Protein AF-A0A7V0V757-F1 (afdb_monomer)

Sequence (101 aa):
ARGGSEGNFSSISGRHPRTGIGIDGDGNLVIVVVDGDASFFSTGMTLSELANELKNRGAINAMNLDGGGSSALFFNGSICSNPNGGAGERAIANAILFVPN

Mean predicted aligned error: 6.53 Å

pLDDT: mean 87.4, std 14.33, range [41.28, 98.5]

Radius of gyration: 15.07 Å; Cα contacts (8 Å, |Δi|>4): 188; chains: 1; bounding box: 51×37×34 Å

Foldseek 3Di:
DDDDPDDPVVVQDDFAFWWKWAAAPVGDIDIDTWHDPAPPPHPHDHPVRVVVVCVVVRGPDMDTDDGHQQRWDDDDNGTPYCGPNNPDHDDDPDDDDDDDD

Secondary structure (DSSP, 8-state):
--------GGGTSS-B-EEEEEE-TTS-EEEEEE--SBTTTB--B-HHHHHHHHHHTT-SEEEE---GGG---EETTEE-S-GGGGT-PPP-S--------

Solvent-accessible surface area (backbone atoms only — not comparable to full-atom values): 6195 Å² total; per-residue (Å²): 142,82,86,68,83,75,73,80,57,62,89,63,56,62,55,29,14,32,25,36,45,25,30,30,91,87,69,48,80,43,77,48,79,37,46,14,76,19,100,88,81,28,64,36,43,34,63,69,55,47,53,49,52,44,42,76,72,46,28,78,46,73,48,80,55,72,36,43,50,64,21,72,45,77,55,95,95,39,74,75,55,46,20,53,40,65,79,43,86,55,95,70,96,77,82,90,79,92,75,86,132

Structure (mmCIF, N/CA/C/O backbone):
data_AF-A0A7V0V757-F1
#
_entry.id   AF-A0A7V0V757-F1
#
loop_
_atom_site.group_PDB
_atom_site.id
_atom_site.type_symbol
_atom_site.label_atom_id
_atom_site.label_alt_id
_atom_site.label_comp_id
_atom_site.label_asym_id
_atom_site.label_entity_id
_atom_site.label_seq_id
_atom_site.pdbx_PDB_ins_code
_at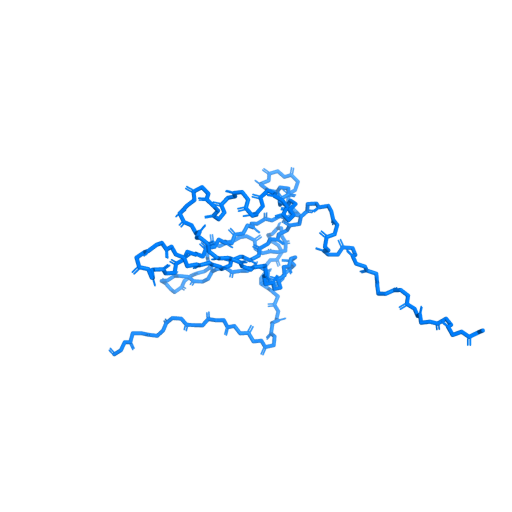om_site.Cartn_x
_atom_site.Cartn_y
_atom_site.Cartn_z
_atom_site.occupancy
_atom_site.B_iso_or_equiv
_atom_site.auth_seq_id
_atom_site.auth_comp_id
_atom_site.auth_asym_id
_atom_site.auth_atom_id
_atom_site.pdbx_PDB_model_num
ATOM 1 N N . ALA A 1 1 ? 29.667 -25.944 9.905 1.00 53.06 1 ALA A N 1
ATOM 2 C CA . ALA A 1 1 ? 29.072 -25.921 8.555 1.00 53.06 1 ALA A CA 1
ATOM 3 C C . ALA A 1 1 ? 27.554 -26.045 8.648 1.00 53.06 1 ALA A C 1
ATOM 5 O O . ALA A 1 1 ? 27.076 -27.137 8.915 1.00 53.06 1 ALA A O 1
ATOM 6 N N . ARG A 1 2 ? 26.826 -24.939 8.454 1.00 42.84 2 ARG A N 1
ATOM 7 C CA . ARG A 1 2 ? 25.463 -24.886 7.893 1.00 42.84 2 ARG A CA 1
ATOM 8 C C . ARG A 1 2 ? 25.302 -23.504 7.260 1.00 42.84 2 ARG A C 1
ATOM 10 O O . ARG A 1 2 ? 24.807 -22.581 7.890 1.00 42.84 2 ARG A O 1
ATOM 17 N N . GLY A 1 3 ? 25.837 -23.359 6.049 1.00 41.28 3 GLY A N 1
ATOM 18 C CA . GLY A 1 3 ? 25.517 -22.231 5.183 1.00 41.28 3 GLY A CA 1
ATOM 19 C C . GLY A 1 3 ? 24.087 -22.413 4.694 1.00 41.28 3 GLY A C 1
ATOM 20 O O . GLY A 1 3 ? 23.848 -23.194 3.779 1.00 41.28 3 GLY A O 1
ATOM 21 N N . GLY A 1 4 ? 23.140 -21.758 5.359 1.00 42.03 4 GLY A N 1
ATOM 22 C CA . GLY A 1 4 ? 21.888 -21.395 4.713 1.00 42.03 4 GLY A CA 1
ATOM 23 C C . GLY A 1 4 ? 22.181 -20.167 3.864 1.00 42.03 4 GLY A C 1
ATOM 24 O O . GLY A 1 4 ? 22.820 -19.241 4.354 1.00 42.03 4 GLY A O 1
ATOM 25 N N . SER A 1 5 ? 21.783 -20.171 2.595 1.00 50.81 5 SER A N 1
ATOM 26 C CA . SER A 1 5 ? 21.766 -18.952 1.790 1.00 50.81 5 SER A CA 1
ATOM 27 C C . SER A 1 5 ? 20.963 -17.901 2.553 1.00 50.81 5 SER A C 1
ATOM 29 O O . SER A 1 5 ? 19.767 -18.105 2.779 1.00 50.81 5 SER A O 1
ATOM 31 N N . GLU A 1 6 ? 21.611 -16.823 2.990 1.00 51.97 6 GLU A N 1
ATOM 32 C CA . GLU A 1 6 ? 20.904 -15.661 3.516 1.00 51.97 6 GLU A CA 1
ATOM 33 C C . GLU A 1 6 ? 19.903 -15.234 2.443 1.00 51.97 6 GLU A C 1
ATOM 35 O O . GLU A 1 6 ? 20.277 -14.948 1.303 1.00 51.97 6 GLU A O 1
ATOM 40 N N . GLY A 1 7 ? 18.611 -15.307 2.773 1.00 48.03 7 GLY A N 1
ATOM 41 C CA . GLY A 1 7 ? 17.570 -14.798 1.898 1.00 48.03 7 GLY A CA 1
ATOM 42 C C . GLY A 1 7 ? 17.928 -13.358 1.565 1.00 48.03 7 GLY A C 1
ATOM 43 O O . GLY A 1 7 ? 18.203 -12.563 2.459 1.00 48.03 7 GLY A O 1
ATOM 44 N N . ASN A 1 8 ? 18.003 -13.034 0.282 1.00 48.06 8 ASN A N 1
ATOM 45 C CA . ASN A 1 8 ? 18.381 -11.704 -0.157 1.00 48.06 8 ASN A CA 1
ATOM 46 C C . ASN A 1 8 ? 17.224 -10.747 0.193 1.00 48.06 8 ASN A C 1
ATOM 48 O O . ASN A 1 8 ? 16.315 -10.553 -0.613 1.00 48.06 8 ASN A O 1
ATOM 52 N N . PHE A 1 9 ? 17.214 -10.189 1.413 1.00 61.16 9 PHE A N 1
ATOM 53 C CA . PHE A 1 9 ? 16.153 -9.329 1.972 1.00 61.16 9 PHE A CA 1
ATOM 54 C C . PHE A 1 9 ? 16.075 -7.940 1.313 1.00 61.16 9 PHE A C 1
ATOM 56 O O . PHE A 1 9 ? 15.629 -6.972 1.929 1.00 61.16 9 PHE A O 1
ATOM 63 N N . SER A 1 10 ? 16.499 -7.840 0.053 1.00 61.75 10 SER A N 1
ATOM 64 C CA . SER A 1 10 ? 16.474 -6.624 -0.756 1.00 61.75 10 SER A CA 1
ATOM 65 C C . SER A 1 10 ? 15.108 -5.939 -0.731 1.00 61.75 10 SER A C 1
ATOM 67 O O . SER A 1 10 ? 15.063 -4.729 -0.591 1.00 61.75 10 SER A O 1
ATOM 69 N N . SER A 1 11 ? 14.004 -6.695 -0.738 1.00 64.44 11 SER A N 1
ATOM 70 C CA . SER A 1 11 ? 12.640 -6.152 -0.665 1.00 64.44 11 SER A CA 1
ATOM 71 C C . SER A 1 11 ? 12.283 -5.511 0.681 1.00 64.44 11 SER A C 1
ATOM 73 O O . SER A 1 11 ? 11.336 -4.732 0.756 1.00 64.44 11 SER A O 1
ATOM 75 N N . ILE A 1 12 ? 13.000 -5.823 1.761 1.00 72.44 12 ILE A N 1
ATOM 76 C CA . ILE A 1 12 ? 12.743 -5.304 3.113 1.00 72.44 12 ILE A CA 1
ATOM 77 C C . ILE A 1 12 ? 13.556 -4.029 3.347 1.00 72.44 12 ILE A C 1
ATOM 79 O O . ILE A 1 12 ? 13.022 -3.041 3.854 1.00 72.44 12 ILE A O 1
ATOM 83 N N . SER A 1 13 ? 14.828 -4.031 2.950 1.00 79.19 13 SER A N 1
ATOM 84 C CA . SER A 1 13 ? 15.724 -2.879 3.076 1.00 79.19 13 SER A CA 1
ATOM 85 C C . SER A 1 13 ? 15.421 -1.790 2.044 1.00 79.19 13 SER A C 1
ATOM 87 O O . SER A 1 13 ? 15.052 -2.099 0.924 1.00 79.19 13 SER A O 1
ATOM 89 N N . GLY A 1 14 ? 15.639 -0.517 2.381 1.00 88.44 14 GLY A N 1
ATOM 90 C CA . GLY A 1 14 ? 15.503 0.578 1.414 1.00 88.44 14 GLY A CA 1
ATOM 91 C C . GLY A 1 14 ? 14.057 0.961 1.083 1.00 88.44 14 GLY A C 1
ATOM 92 O O . GLY A 1 14 ? 13.106 0.579 1.776 1.00 88.44 14 GLY A O 1
ATOM 93 N N . ARG A 1 15 ? 13.904 1.796 0.050 1.00 92.94 15 ARG A N 1
ATOM 94 C CA . ARG A 1 15 ? 12.604 2.320 -0.382 1.00 92.94 15 ARG A CA 1
ATOM 95 C C . ARG A 1 15 ? 12.075 1.480 -1.529 1.00 92.94 15 ARG A C 1
ATOM 97 O O . ARG A 1 15 ? 12.778 1.268 -2.507 1.00 92.94 15 ARG A O 1
ATOM 104 N N . HIS A 1 16 ? 10.839 1.030 -1.380 1.00 92.75 16 HIS A N 1
ATOM 105 C CA . HIS A 1 16 ? 10.155 0.198 -2.360 1.00 92.75 16 HIS A CA 1
ATOM 106 C C . HIS A 1 16 ? 8.673 0.562 -2.397 1.00 92.75 16 HIS A C 1
ATOM 108 O O . HIS A 1 16 ? 8.183 1.185 -1.445 1.00 92.75 16 HIS A O 1
ATOM 114 N N . PRO A 1 17 ? 7.940 0.162 -3.446 1.00 94.75 17 PRO A N 1
ATOM 115 C CA . PRO A 1 17 ? 6.496 0.056 -3.350 1.00 94.75 17 PRO A CA 1
ATOM 116 C C . PRO A 1 17 ? 6.106 -0.815 -2.145 1.00 94.75 17 PRO A C 1
ATOM 118 O O . PRO A 1 17 ? 6.745 -1.839 -1.878 1.00 94.75 17 PRO A O 1
ATOM 121 N N . ARG A 1 18 ? 5.070 -0.421 -1.403 1.00 95.25 18 ARG A N 1
ATOM 122 C CA . ARG A 1 18 ? 4.635 -1.099 -0.169 1.00 95.25 18 ARG A CA 1
ATOM 123 C C . ARG A 1 18 ? 3.132 -1.312 -0.150 1.00 95.25 18 ARG A C 1
ATOM 125 O O . ARG A 1 18 ? 2.393 -0.495 -0.686 1.00 95.25 18 ARG A O 1
ATOM 132 N N . THR A 1 19 ? 2.705 -2.363 0.533 1.00 96.44 19 THR A N 1
ATOM 133 C CA . THR A 1 19 ? 1.311 -2.560 0.926 1.00 96.44 19 THR A CA 1
ATOM 134 C C . THR A 1 19 ? 1.289 -2.747 2.434 1.00 96.44 19 THR A C 1
ATOM 136 O O . THR A 1 19 ? 1.983 -3.611 2.966 1.00 96.44 19 THR A O 1
ATOM 139 N N . GLY A 1 20 ? 0.525 -1.922 3.138 1.00 97.44 20 GLY A N 1
ATOM 140 C CA . GLY A 1 20 ? 0.360 -1.984 4.583 1.00 97.44 20 GLY A CA 1
ATOM 141 C C . GLY A 1 20 ? -1.111 -2.049 4.962 1.00 97.44 20 GLY A C 1
ATOM 142 O O . GLY A 1 20 ? -1.948 -1.404 4.332 1.00 97.44 20 GLY A O 1
ATOM 143 N N . ILE A 1 21 ? -1.413 -2.816 6.004 1.00 98.25 21 ILE A N 1
ATOM 144 C CA . ILE A 1 21 ? -2.751 -2.903 6.590 1.00 98.25 21 ILE A CA 1
ATOM 145 C C . ILE A 1 21 ? -2.657 -2.718 8.102 1.00 98.25 21 ILE A C 1
ATOM 147 O O . ILE A 1 21 ? -1.730 -3.214 8.744 1.00 98.25 21 ILE A O 1
ATOM 151 N N . GLY A 1 22 ? -3.613 -2.002 8.674 1.00 98.19 22 GLY A N 1
ATOM 152 C CA . GLY A 1 22 ? -3.736 -1.797 10.106 1.00 98.19 22 GLY A CA 1
ATOM 153 C C . GLY A 1 22 ? -5.181 -1.653 10.554 1.00 98.19 22 GLY A C 1
ATOM 154 O O . GLY A 1 22 ? -6.103 -1.653 9.739 1.00 98.19 22 GLY A O 1
ATOM 155 N N . ILE A 1 23 ? -5.352 -1.553 11.867 1.00 98.44 23 ILE A N 1
ATOM 156 C CA . ILE A 1 23 ? -6.636 -1.356 12.539 1.00 98.44 23 ILE A CA 1
ATOM 157 C C . ILE A 1 23 ? -6.500 -0.144 13.459 1.00 98.44 23 ILE A C 1
ATOM 159 O O . ILE A 1 23 ? -5.496 -0.035 14.172 1.00 98.44 23 ILE A O 1
ATOM 163 N N . ASP A 1 24 ? -7.469 0.767 13.419 1.00 98.25 24 ASP A N 1
ATOM 164 C CA . ASP A 1 24 ? -7.528 1.928 14.313 1.00 98.25 24 ASP A CA 1
ATOM 165 C C . ASP A 1 24 ? -8.161 1.601 15.683 1.00 98.25 24 ASP A C 1
ATOM 167 O O . ASP A 1 24 ? -8.469 0.450 15.995 1.00 98.25 24 ASP A O 1
ATOM 171 N N . GLY A 1 25 ? -8.311 2.613 16.544 1.00 97.75 25 GLY A N 1
ATOM 172 C CA . GLY A 1 25 ? -8.899 2.445 17.880 1.00 97.75 25 GLY A CA 1
ATOM 173 C C . GLY A 1 25 ? -10.383 2.061 17.888 1.00 97.75 25 GLY A C 1
ATOM 174 O O . GLY A 1 25 ? -10.852 1.518 18.886 1.00 97.75 25 GLY A O 1
ATOM 175 N N . ASP A 1 26 ? -11.089 2.294 16.782 1.00 97.75 26 ASP A N 1
ATOM 176 C CA . ASP A 1 26 ? -12.519 2.024 16.624 1.00 97.75 26 ASP A CA 1
ATOM 177 C C . ASP A 1 26 ? -12.779 0.691 15.897 1.00 97.75 26 ASP A C 1
ATOM 179 O O . ASP A 1 26 ? -13.925 0.267 15.739 1.00 97.75 26 ASP A O 1
ATOM 183 N N . GLY A 1 27 ? -11.716 -0.003 15.478 1.00 96.38 27 GLY A N 1
ATOM 184 C CA . GLY A 1 27 ? -11.795 -1.270 14.759 1.00 96.38 27 GLY A CA 1
ATOM 185 C C . GLY A 1 27 ? -11.912 -1.124 13.240 1.00 96.38 27 GLY A C 1
ATOM 186 O O . GLY A 1 27 ? -12.118 -2.131 12.559 1.00 96.38 27 GLY A O 1
ATOM 187 N N . ASN A 1 28 ? -11.762 0.082 12.684 1.00 97.12 28 ASN A N 1
ATOM 188 C CA . ASN A 1 28 ? -11.769 0.281 11.238 1.00 97.12 28 ASN A CA 1
ATOM 189 C C . ASN A 1 28 ? -10.439 -0.158 10.623 1.00 97.12 28 ASN A C 1
ATOM 191 O O . ASN A 1 28 ? -9.363 0.021 11.201 1.00 97.12 28 ASN A O 1
ATOM 195 N N . LEU A 1 29 ? -10.508 -0.690 9.402 1.00 96.94 29 LEU A N 1
ATOM 196 C CA . LEU A 1 29 ? -9.321 -1.009 8.618 1.00 96.94 29 LEU A CA 1
ATOM 197 C C . LEU A 1 29 ? -8.691 0.258 8.036 1.00 96.94 29 LEU A C 1
ATOM 199 O O . LEU A 1 29 ? -9.356 1.064 7.388 1.00 96.94 29 LEU A O 1
ATOM 203 N N . VAL A 1 30 ? -7.374 0.364 8.185 1.00 97.75 30 VAL A N 1
ATOM 204 C CA . VAL A 1 30 ? -6.531 1.360 7.524 1.00 97.75 30 VAL A CA 1
ATOM 205 C C . VAL A 1 30 ? -5.640 0.628 6.532 1.00 97.75 30 VAL A C 1
ATOM 207 O O . VAL A 1 30 ? -4.846 -0.227 6.919 1.00 97.75 30 VAL A O 1
ATOM 210 N N . ILE A 1 31 ? -5.756 0.951 5.246 1.00 96.88 31 ILE A N 1
ATOM 211 C CA . ILE A 1 31 ? -4.985 0.305 4.179 1.00 96.88 31 ILE A CA 1
ATOM 212 C C . ILE A 1 31 ? -4.190 1.374 3.452 1.00 96.88 31 ILE A C 1
ATOM 214 O O . ILE A 1 31 ? -4.728 2.414 3.073 1.00 96.88 31 ILE A O 1
ATOM 218 N N . VAL A 1 32 ? -2.903 1.112 3.260 1.00 97.19 32 VAL A N 1
ATOM 219 C CA . VAL A 1 32 ? -1.986 2.012 2.567 1.00 97.19 32 VAL A CA 1
ATOM 220 C C . VAL A 1 32 ? -1.288 1.228 1.466 1.00 97.19 32 VAL A C 1
ATOM 222 O O . VAL A 1 32 ? -0.602 0.243 1.737 1.00 97.19 32 VAL A O 1
ATOM 225 N N . VAL A 1 33 ? -1.444 1.686 0.226 1.00 96.19 33 VAL A N 1
ATOM 226 C CA . VAL A 1 33 ? -0.674 1.207 -0.926 1.00 96.19 33 VAL A CA 1
ATOM 227 C C . VAL A 1 33 ? 0.226 2.343 -1.381 1.00 96.19 33 VAL A C 1
ATOM 229 O O . VAL A 1 33 ? -0.231 3.463 -1.600 1.00 96.19 33 VAL A O 1
ATOM 232 N N . VAL A 1 34 ? 1.518 2.056 -1.462 1.00 95.69 34 VAL A N 1
ATOM 233 C CA . VAL A 1 34 ? 2.564 3.009 -1.815 1.00 95.69 34 VAL A CA 1
ATOM 234 C C . VAL A 1 34 ? 3.169 2.560 -3.132 1.00 95.69 34 VAL A C 1
ATOM 236 O O . VAL A 1 34 ? 3.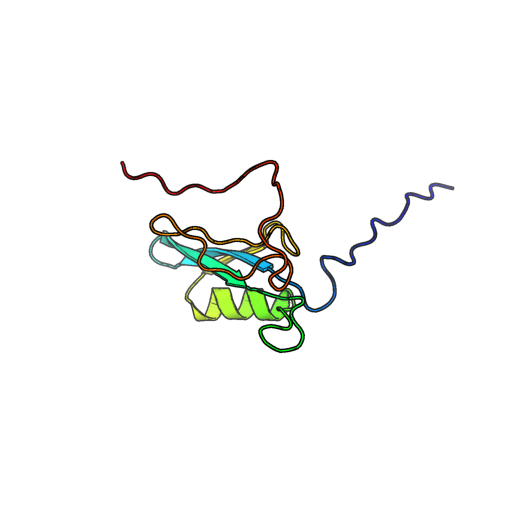750 1.476 -3.200 1.00 95.69 34 VAL A O 1
ATOM 239 N N . ASP A 1 35 ? 3.067 3.401 -4.156 1.00 94.44 35 ASP A N 1
ATOM 240 C CA . ASP A 1 35 ? 3.787 3.211 -5.415 1.00 94.44 35 ASP A CA 1
ATOM 241 C C . ASP A 1 35 ? 5.288 3.419 -5.220 1.00 94.44 35 ASP A C 1
ATOM 243 O O . ASP A 1 35 ? 5.722 4.090 -4.286 1.00 94.44 35 ASP A O 1
ATOM 247 N N . GLY A 1 36 ? 6.110 2.899 -6.120 1.00 90.00 36 GLY A N 1
ATOM 248 C CA . GLY A 1 36 ? 7.559 3.049 -6.054 1.00 90.00 36 GLY A CA 1
ATOM 249 C C . GLY A 1 36 ? 8.226 2.621 -7.352 1.00 90.00 36 GLY A C 1
ATOM 250 O O . GLY A 1 36 ? 7.546 2.278 -8.317 1.00 90.00 36 GLY A O 1
ATOM 251 N N . ASP A 1 37 ? 9.557 2.647 -7.361 1.00 81.06 37 ASP A N 1
ATOM 252 C CA . ASP A 1 37 ? 10.379 2.281 -8.521 1.00 81.06 37 ASP A CA 1
ATOM 253 C C . ASP A 1 37 ? 10.057 3.097 -9.796 1.00 81.06 37 ASP A C 1
ATOM 255 O O . ASP A 1 37 ? 10.320 2.661 -10.915 1.00 81.06 37 ASP A O 1
ATOM 259 N N . ALA A 1 38 ? 9.525 4.316 -9.629 1.00 77.12 38 ALA A N 1
ATOM 260 C CA . ALA A 1 38 ? 9.235 5.264 -10.702 1.00 77.12 38 ALA A CA 1
ATOM 261 C C . ALA A 1 38 ? 9.980 6.585 -10.467 1.00 77.12 38 ALA A C 1
ATOM 263 O O . ALA A 1 38 ? 9.549 7.413 -9.662 1.00 77.12 38 ALA A O 1
ATOM 264 N N . SER A 1 39 ? 11.068 6.811 -11.214 1.00 66.44 39 SER A N 1
ATOM 265 C CA . SER A 1 39 ? 12.037 7.906 -11.010 1.00 66.44 39 SER A CA 1
ATOM 266 C C . SER A 1 39 ? 11.441 9.317 -10.908 1.00 66.44 39 SER A C 1
ATOM 268 O O . SER A 1 39 ? 12.069 10.194 -10.323 1.00 66.44 39 SER A O 1
ATOM 270 N N . PHE A 1 40 ? 10.245 9.544 -11.458 1.00 73.56 40 PHE A N 1
ATOM 271 C CA . PHE A 1 40 ? 9.589 10.857 -11.502 1.00 73.56 40 PHE A CA 1
ATOM 272 C C . PHE A 1 40 ? 8.192 10.890 -10.863 1.00 73.56 40 PHE A C 1
ATOM 274 O O . PHE A 1 40 ? 7.544 11.931 -10.902 1.00 73.56 40 PHE A O 1
ATOM 281 N N . PHE A 1 41 ? 7.721 9.779 -10.285 1.00 81.81 41 PHE A N 1
ATOM 282 C CA . PHE A 1 41 ? 6.378 9.684 -9.696 1.00 81.81 41 PHE A CA 1
ATOM 283 C C . PHE A 1 41 ? 6.426 9.291 -8.221 1.00 81.81 41 PHE A C 1
ATOM 285 O O . PHE A 1 41 ? 5.932 10.019 -7.366 1.00 81.8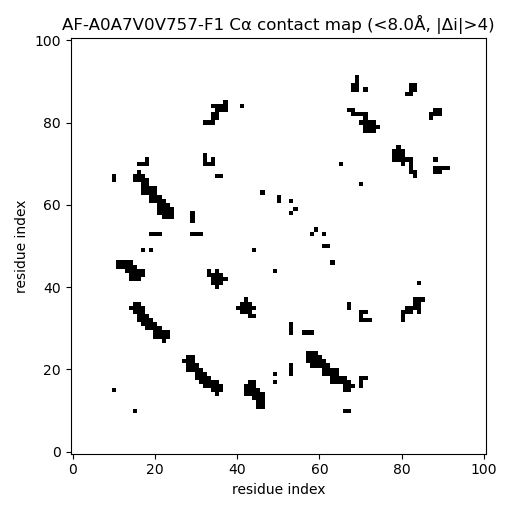1 41 PHE A O 1
ATOM 292 N N . SER A 1 42 ? 7.066 8.163 -7.911 1.00 88.44 42 SER A N 1
ATOM 293 C CA . SER A 1 42 ? 7.257 7.720 -6.537 1.00 88.44 42 SER A CA 1
ATOM 294 C C . SER A 1 42 ? 8.518 6.883 -6.413 1.00 88.44 42 SE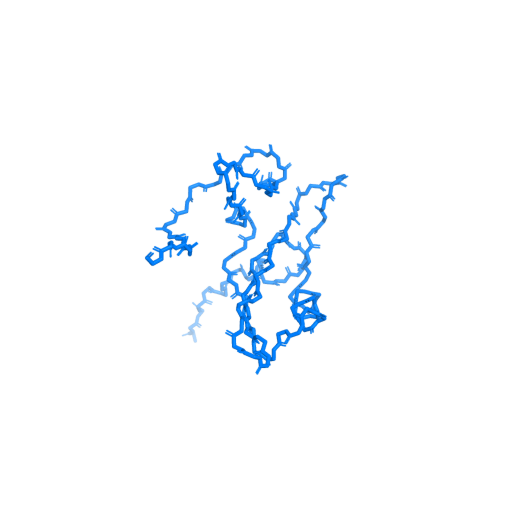R A C 1
ATOM 296 O O . SER A 1 42 ? 8.759 5.934 -7.157 1.00 88.44 42 SER A O 1
ATOM 298 N N . THR A 1 43 ? 9.302 7.210 -5.398 1.00 92.12 43 THR A N 1
ATOM 299 C CA . THR A 1 43 ? 10.490 6.465 -4.975 1.00 92.12 43 THR A CA 1
ATOM 300 C C . THR A 1 43 ? 10.173 5.387 -3.931 1.00 92.12 43 THR A C 1
ATOM 302 O O . THR A 1 43 ? 11.093 4.760 -3.417 1.00 92.12 43 THR A O 1
ATOM 305 N N . GLY A 1 44 ? 8.900 5.192 -3.570 1.00 93.94 44 GLY A N 1
ATOM 306 C CA . GLY A 1 44 ? 8.488 4.245 -2.533 1.00 93.94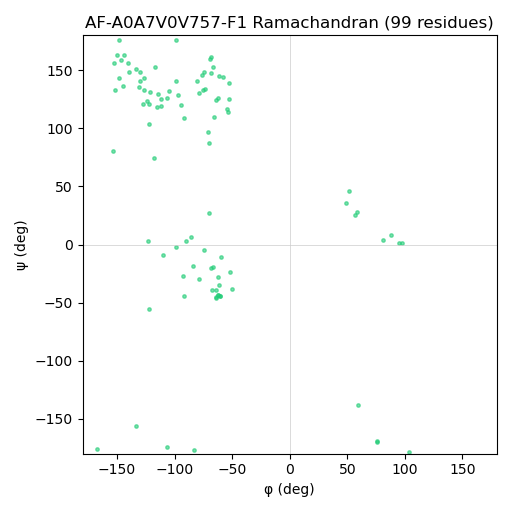 44 GLY A CA 1
ATOM 307 C C . GLY A 1 44 ? 8.747 4.728 -1.106 1.00 93.94 44 GLY A C 1
ATOM 308 O O . GLY A 1 44 ? 9.097 5.886 -0.870 1.00 93.94 44 GLY A O 1
ATOM 309 N N . MET A 1 45 ? 8.587 3.809 -0.152 1.00 96.12 45 MET A N 1
ATOM 310 C CA . MET A 1 45 ? 8.824 4.034 1.276 1.00 96.12 45 MET A CA 1
ATOM 311 C C . MET A 1 45 ? 9.712 2.942 1.880 1.00 96.12 45 MET A C 1
ATOM 313 O O . MET A 1 45 ? 9.674 1.771 1.485 1.00 96.12 45 MET A O 1
ATOM 317 N N . THR A 1 46 ? 10.500 3.328 2.880 1.00 95.19 46 THR A N 1
ATOM 318 C CA . THR A 1 46 ? 11.074 2.403 3.862 1.00 95.19 46 THR A CA 1
ATOM 319 C C . THR A 1 46 ? 9.974 1.819 4.752 1.00 95.19 46 THR A C 1
ATOM 321 O O . THR A 1 46 ? 8.885 2.381 4.868 1.00 95.19 46 THR A O 1
ATOM 324 N N . LEU A 1 47 ? 10.254 0.706 5.434 1.00 95.25 47 LEU A N 1
ATOM 325 C CA . LEU A 1 47 ? 9.299 0.132 6.390 1.00 95.25 47 LEU A CA 1
ATOM 326 C C . LEU A 1 47 ? 8.978 1.078 7.555 1.00 95.25 47 LEU A C 1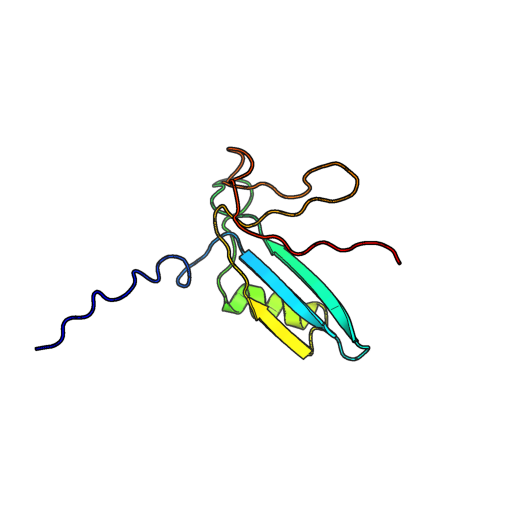
ATOM 328 O O . LEU A 1 47 ? 7.836 1.121 8.001 1.00 95.25 47 LEU A O 1
ATOM 332 N N . SER A 1 48 ? 9.953 1.865 8.017 1.00 95.94 48 SER A N 1
ATOM 333 C CA . SER A 1 48 ? 9.730 2.860 9.072 1.00 95.94 48 SER A CA 1
ATOM 334 C C . SER A 1 48 ? 8.827 4.003 8.603 1.00 95.94 48 SER A C 1
ATOM 336 O O . SER A 1 48 ? 7.968 4.447 9.358 1.00 95.94 48 SER A O 1
ATOM 338 N N . GLU A 1 49 ? 8.984 4.463 7.356 1.00 97.62 49 GLU A N 1
ATOM 339 C CA . GLU A 1 49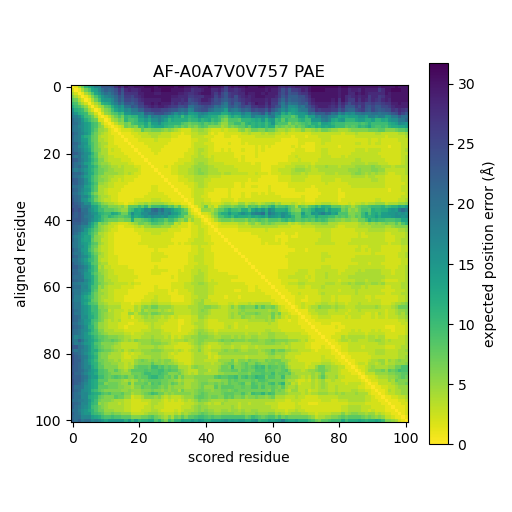 ? 8.081 5.455 6.754 1.00 97.62 49 GLU A CA 1
ATOM 340 C C . GLU A 1 49 ? 6.659 4.896 6.617 1.00 97.62 49 GLU A C 1
ATOM 342 O O . GLU A 1 49 ? 5.716 5.567 7.024 1.00 97.62 49 GLU A O 1
ATOM 347 N N . LEU A 1 50 ? 6.502 3.653 6.144 1.00 97.81 50 LEU A N 1
ATOM 348 C CA . LEU A 1 50 ? 5.195 2.989 6.068 1.00 97.81 50 LEU A CA 1
ATOM 349 C C . LEU A 1 50 ? 4.540 2.849 7.452 1.00 97.81 50 LEU A C 1
ATOM 351 O O . LEU A 1 50 ? 3.351 3.117 7.604 1.00 97.81 50 LEU A O 1
ATOM 355 N N . ALA A 1 51 ? 5.306 2.441 8.466 1.00 97.50 51 ALA A N 1
ATOM 356 C CA . ALA A 1 51 ? 4.805 2.307 9.832 1.00 97.50 51 ALA A CA 1
ATOM 357 C C . ALA A 1 51 ? 4.336 3.656 10.397 1.00 97.50 51 ALA A C 1
ATOM 359 O O . ALA A 1 51 ? 3.264 3.737 10.998 1.00 97.50 51 ALA A O 1
ATOM 360 N N . ASN A 1 52 ? 5.109 4.721 10.166 1.00 98.25 52 ASN A N 1
ATOM 361 C CA . ASN A 1 52 ? 4.719 6.074 10.553 1.00 98.25 52 ASN A CA 1
ATOM 362 C C . ASN A 1 52 ? 3.470 6.539 9.798 1.00 98.25 52 ASN A C 1
ATOM 364 O O . ASN A 1 52 ? 2.599 7.146 10.409 1.00 98.25 52 ASN A O 1
ATOM 368 N N . GLU A 1 53 ? 3.343 6.221 8.510 1.00 98.19 53 GLU A N 1
ATOM 369 C CA . GLU A 1 53 ? 2.172 6.577 7.709 1.00 98.19 53 GLU A CA 1
ATOM 370 C C . GLU A 1 53 ? 0.895 5.894 8.218 1.00 98.19 53 GLU A C 1
ATOM 372 O O . GLU A 1 53 ? -0.128 6.549 8.415 1.00 98.19 53 GLU A O 1
ATOM 377 N N . LEU A 1 54 ? 0.960 4.591 8.512 1.00 98.50 54 LEU A N 1
ATOM 378 C CA . LEU A 1 54 ? -0.155 3.847 9.108 1.00 98.50 54 LEU A CA 1
ATOM 379 C C . LEU A 1 54 ? -0.538 4.426 10.477 1.00 98.50 54 LEU A C 1
ATOM 381 O O . LEU A 1 54 ? -1.718 4.656 10.744 1.00 98.50 54 LEU A O 1
ATOM 385 N N . LYS A 1 55 ? 0.456 4.735 11.316 1.00 98.19 55 LYS A N 1
ATOM 386 C CA . LYS A 1 55 ? 0.241 5.368 12.623 1.00 98.19 55 LYS A CA 1
ATOM 387 C C . LYS A 1 55 ? -0.395 6.757 12.499 1.00 98.19 55 LYS A C 1
ATOM 389 O O . LYS A 1 55 ? -1.322 7.065 13.241 1.00 98.19 55 LYS A O 1
ATOM 394 N N . ASN A 1 56 ? 0.063 7.583 11.558 1.00 98.25 56 ASN A N 1
ATOM 395 C CA . ASN A 1 56 ? -0.491 8.918 11.301 1.00 98.25 56 ASN A CA 1
ATOM 396 C C . ASN A 1 56 ? -1.958 8.861 10.854 1.00 98.25 56 ASN A C 1
ATOM 398 O O . ASN A 1 56 ? -2.714 9.793 11.111 1.00 98.25 56 ASN A O 1
ATOM 402 N N . ARG A 1 57 ? -2.368 7.755 10.224 1.00 97.88 57 ARG A N 1
ATOM 403 C CA . ARG A 1 57 ? -3.756 7.471 9.837 1.00 97.88 57 ARG A CA 1
ATOM 404 C C . ARG A 1 57 ? -4.586 6.817 10.946 1.00 97.88 57 ARG A C 1
ATOM 406 O O . ARG A 1 57 ? -5.723 6.442 10.696 1.00 97.88 57 ARG A O 1
ATOM 413 N N . GLY A 1 58 ? -4.038 6.694 12.155 1.00 97.94 58 GLY A N 1
ATOM 414 C CA . GLY A 1 58 ? -4.752 6.205 13.334 1.00 97.94 58 GLY A CA 1
ATOM 415 C C . GLY A 1 58 ? -4.596 4.713 13.613 1.00 97.94 58 GLY A C 1
ATOM 416 O O . GLY A 1 58 ? -5.159 4.240 14.597 1.00 97.94 58 GLY A O 1
ATOM 417 N N . ALA A 1 59 ? -3.821 3.968 12.814 1.00 98.38 59 ALA A N 1
ATOM 418 C CA . ALA A 1 59 ? -3.603 2.551 13.085 1.00 98.38 59 ALA A CA 1
ATOM 419 C C . ALA A 1 59 ? -2.863 2.361 14.422 1.00 98.38 59 ALA A C 1
ATOM 421 O O . ALA A 1 59 ? -1.763 2.884 14.620 1.00 98.38 59 ALA A O 1
ATOM 422 N N . ILE A 1 60 ? -3.457 1.578 15.325 1.00 98.06 60 ILE A N 1
ATOM 423 C CA . ILE A 1 60 ? -2.864 1.203 16.618 1.00 98.06 60 ILE A CA 1
ATOM 424 C C . ILE A 1 60 ? -2.102 -0.121 16.529 1.00 98.06 60 ILE A C 1
ATOM 426 O O . ILE A 1 60 ? -1.132 -0.328 17.253 1.00 98.06 60 ILE A O 1
ATOM 430 N N . ASN A 1 61 ? -2.511 -0.987 15.600 1.00 97.69 61 ASN A N 1
ATOM 431 C CA . ASN A 1 61 ? -1.816 -2.205 15.207 1.00 97.69 61 ASN A CA 1
ATOM 432 C C . ASN A 1 61 ? -1.724 -2.228 13.686 1.00 97.69 61 ASN A C 1
ATOM 434 O O . ASN A 1 61 ? -2.709 -1.934 13.007 1.00 97.69 61 ASN A O 1
ATOM 438 N N . ALA A 1 62 ? -0.561 -2.580 13.142 1.00 97.94 62 ALA A N 1
ATOM 439 C CA . ALA A 1 62 ? -0.370 -2.621 11.700 1.00 97.94 62 ALA A CA 1
ATOM 440 C C . ALA A 1 62 ? 0.702 -3.633 11.289 1.00 97.94 62 ALA A C 1
ATOM 442 O O . ALA A 1 62 ? 1.597 -3.961 12.069 1.00 97.94 62 ALA A O 1
ATOM 443 N N . MET A 1 63 ? 0.621 -4.106 10.049 1.00 97.00 63 MET A N 1
ATOM 444 C CA . MET A 1 63 ? 1.598 -5.008 9.453 1.00 97.00 63 MET A CA 1
ATOM 445 C C . MET A 1 63 ? 1.881 -4.650 7.994 1.00 97.00 63 MET A C 1
ATOM 447 O O . MET A 1 63 ? 1.013 -4.173 7.261 1.00 97.00 63 MET A O 1
ATOM 451 N N . ASN A 1 64 ? 3.115 -4.916 7.572 1.00 95.50 64 ASN A N 1
ATOM 452 C CA . ASN A 1 64 ? 3.501 -4.870 6.168 1.00 95.50 64 ASN A CA 1
ATOM 453 C C . ASN A 1 64 ? 3.077 -6.171 5.464 1.00 95.50 64 ASN A C 1
ATOM 455 O O . ASN A 1 64 ? 3.227 -7.257 6.026 1.00 95.50 64 ASN A O 1
ATOM 459 N N . LEU A 1 65 ? 2.593 -6.051 4.231 1.00 93.69 65 LEU A N 1
ATOM 460 C CA . LEU A 1 65 ? 2.263 -7.153 3.327 1.00 93.69 65 LEU A CA 1
ATOM 461 C C . LEU A 1 65 ? 3.308 -7.253 2.202 1.00 93.69 65 LEU A C 1
ATOM 463 O O . LEU A 1 65 ? 4.334 -6.567 2.226 1.00 93.69 65 LEU A O 1
ATOM 467 N N . ASP A 1 66 ? 3.077 -8.131 1.225 1.00 89.62 66 ASP A N 1
ATOM 468 C CA . ASP A 1 66 ? 3.939 -8.190 0.044 1.00 89.62 66 ASP A CA 1
ATOM 469 C C . ASP A 1 66 ? 3.976 -6.833 -0.685 1.00 89.62 66 ASP A C 1
ATOM 471 O O . ASP A 1 66 ? 2.995 -6.083 -0.711 1.00 89.62 66 ASP A O 1
ATOM 475 N N . GLY A 1 67 ? 5.141 -6.503 -1.237 1.00 86.75 67 GLY A N 1
ATOM 476 C CA . GLY A 1 67 ? 5.439 -5.193 -1.808 1.00 86.75 67 GLY A CA 1
ATOM 477 C C . GLY A 1 67 ? 6.119 -5.277 -3.171 1.00 86.75 67 GLY A C 1
ATOM 478 O O . GLY A 1 67 ? 6.017 -6.271 -3.898 1.00 86.75 67 GLY A O 1
ATOM 479 N N . GLY A 1 68 ? 6.843 -4.218 -3.534 1.00 87.00 68 GLY A N 1
ATOM 480 C CA . GLY A 1 68 ? 7.469 -4.119 -4.850 1.00 87.00 68 GLY A CA 1
ATOM 481 C C . GLY A 1 68 ? 6.422 -4.203 -5.962 1.00 87.00 68 GLY A C 1
ATOM 482 O O . GLY A 1 68 ? 5.325 -3.668 -5.840 1.00 87.00 68 GLY A O 1
ATOM 483 N N . GLY A 1 69 ? 6.724 -4.938 -7.029 1.00 85.06 69 GLY A N 1
ATOM 484 C CA . GLY A 1 69 ? 5.797 -5.108 -8.151 1.00 85.06 69 GLY A CA 1
ATOM 485 C C . GLY A 1 69 ? 4.433 -5.740 -7.830 1.00 85.06 69 GLY A C 1
ATOM 486 O O . GLY A 1 69 ? 3.573 -5.741 -8.704 1.00 85.06 69 GLY A O 1
ATOM 487 N N . SER A 1 70 ? 4.226 -6.295 -6.625 1.0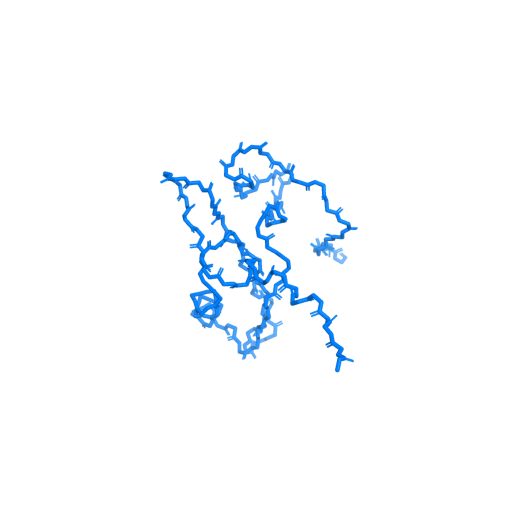0 87.50 70 SER A N 1
ATOM 488 C CA . SER A 1 70 ? 2.922 -6.813 -6.171 1.00 87.50 70 SER A CA 1
ATOM 489 C C . SER A 1 70 ? 2.025 -5.717 -5.598 1.00 87.50 70 SER A C 1
ATOM 491 O O . SER A 1 70 ? 0.827 -5.944 -5.461 1.00 87.50 70 SER A O 1
ATOM 493 N N . SER A 1 71 ? 2.579 -4.559 -5.221 1.00 91.12 71 SER A N 1
ATOM 494 C CA . SER A 1 71 ? 1.785 -3.466 -4.665 1.00 91.12 71 SER A CA 1
ATOM 495 C C . SER A 1 71 ? 0.842 -2.918 -5.729 1.00 91.12 71 SER A C 1
ATOM 497 O O . SER A 1 71 ? 1.277 -2.275 -6.685 1.00 91.12 71 SER A O 1
ATOM 499 N N . ALA A 1 72 ? -0.450 -3.172 -5.548 1.00 93.81 72 ALA A N 1
ATOM 500 C CA . ALA A 1 72 ? -1.503 -2.664 -6.407 1.00 93.81 72 ALA A CA 1
ATOM 501 C C . ALA A 1 72 ? -2.786 -2.423 -5.602 1.00 93.81 72 ALA A C 1
ATOM 503 O O . ALA A 1 72 ? -3.116 -3.194 -4.700 1.00 93.81 72 ALA A O 1
ATOM 504 N N . LEU A 1 73 ? -3.521 -1.363 -5.946 1.00 94.44 73 LEU A N 1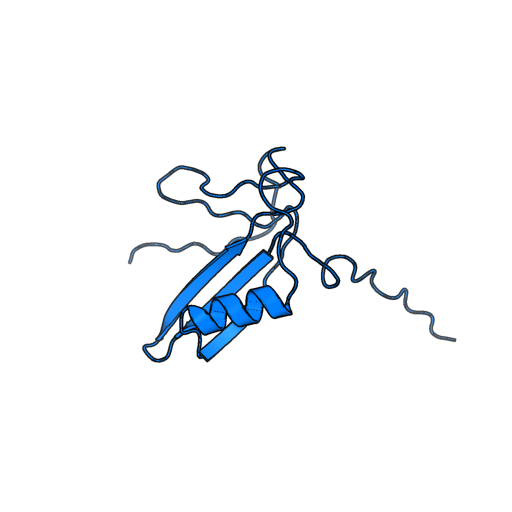
ATOM 505 C CA . LEU A 1 73 ? -4.856 -1.085 -5.422 1.00 94.44 73 LEU A CA 1
ATOM 506 C C . LEU A 1 73 ? -5.846 -0.993 -6.576 1.00 94.44 73 LEU A C 1
ATOM 508 O O . LEU A 1 73 ? -5.722 -0.121 -7.436 1.00 94.44 73 LEU A O 1
ATOM 512 N N . PHE A 1 74 ? -6.856 -1.853 -6.551 1.00 94.50 74 PHE A N 1
ATOM 513 C CA . PHE A 1 74 ? -7.967 -1.816 -7.490 1.00 94.50 74 PHE A CA 1
ATOM 514 C C . PHE A 1 74 ? -9.209 -1.286 -6.781 1.00 94.50 74 PHE A C 1
ATOM 516 O O . PHE A 1 74 ? -9.603 -1.804 -5.735 1.00 94.50 74 PHE A O 1
ATOM 523 N N . PHE A 1 75 ? -9.827 -0.249 -7.334 1.00 93.69 75 PHE A N 1
ATOM 524 C CA . PHE A 1 75 ? -11.024 0.354 -6.767 1.00 93.69 75 PHE A CA 1
ATOM 525 C C . PHE A 1 75 ? -11.961 0.827 -7.878 1.00 93.69 75 PHE A C 1
ATOM 527 O O . PHE A 1 75 ? -11.546 1.405 -8.881 1.00 93.69 75 PHE A O 1
ATOM 534 N N . ASN A 1 76 ? -13.253 0.548 -7.696 1.00 91.75 76 ASN A N 1
ATOM 535 C CA . ASN A 1 76 ? -14.326 0.959 -8.601 1.00 91.75 76 ASN A CA 1
ATOM 536 C C . ASN A 1 76 ? -14.097 0.595 -10.087 1.00 91.75 76 ASN A C 1
ATOM 538 O O . ASN A 1 76 ? -14.289 1.415 -10.981 1.00 91.75 76 ASN A O 1
ATOM 542 N N . GLY A 1 77 ? -13.667 -0.643 -10.355 1.00 92.69 77 GLY A N 1
ATOM 543 C CA . GLY A 1 77 ? -13.493 -1.144 -11.724 1.00 92.69 77 GLY A CA 1
ATOM 544 C C . GLY A 1 77 ? -12.186 -0.731 -12.407 1.00 92.69 77 GLY A C 1
ATOM 545 O O . GLY A 1 77 ? -11.992 -1.067 -13.572 1.00 92.69 77 GLY A O 1
ATOM 546 N N . SER A 1 78 ? -11.289 -0.038 -11.705 1.00 93.12 78 SER A N 1
ATOM 547 C CA . SER A 1 78 ? -10.009 0.410 -12.255 1.00 93.12 78 SER A CA 1
ATOM 548 C C . SER A 1 78 ? -8.867 0.281 -11.257 1.00 93.12 78 SER A C 1
ATOM 550 O O . SER A 1 78 ? -9.076 0.318 -10.043 1.00 93.12 78 SER A O 1
ATOM 552 N N . ILE A 1 79 ? -7.645 0.189 -11.774 1.00 92.69 79 ILE A N 1
ATOM 553 C CA . ILE A 1 79 ? -6.453 0.324 -10.950 1.00 92.69 79 ILE A CA 1
ATOM 554 C C . ILE A 1 79 ? -6.246 1.788 -10.548 1.00 92.69 79 ILE A C 1
ATOM 556 O O . ILE A 1 79 ? -6.365 2.692 -11.373 1.00 92.69 79 ILE A O 1
ATOM 560 N N . CYS A 1 80 ? -5.957 2.017 -9.270 1.00 91.12 80 CYS A N 1
ATOM 561 C CA . CYS A 1 80 ? -5.751 3.349 -8.695 1.00 91.12 80 CYS A CA 1
ATOM 562 C C . CYS A 1 80 ? -4.294 3.620 -8.299 1.00 91.12 80 CYS A C 1
ATOM 564 O O . CYS A 1 80 ? -3.958 4.747 -7.947 1.00 91.12 80 CYS A O 1
ATOM 566 N N . SER A 1 81 ? -3.450 2.593 -8.338 1.00 91.31 81 SER A N 1
ATOM 567 C CA . SER A 1 81 ? -2.004 2.660 -8.113 1.00 91.31 81 SER A CA 1
ATOM 568 C C . SER A 1 81 ? -1.233 2.680 -9.440 1.00 91.31 81 SER A C 1
ATOM 570 O O . SER A 1 81 ? -1.812 2.499 -10.511 1.00 91.31 81 SER A O 1
ATOM 572 N N . ASN A 1 82 ? 0.089 2.814 -9.369 1.00 90.56 82 ASN A N 1
ATOM 573 C CA . ASN A 1 82 ? 1.021 2.746 -10.492 1.00 90.56 82 ASN A CA 1
ATOM 574 C C . ASN A 1 82 ? 2.022 1.574 -10.330 1.00 90.56 82 ASN A C 1
ATOM 576 O O . ASN A 1 82 ? 3.197 1.800 -10.012 1.00 90.56 82 ASN A O 1
ATOM 580 N N . PRO A 1 83 ? 1.594 0.307 -10.532 1.00 87.81 83 PRO A N 1
ATOM 581 C CA . PRO A 1 83 ? 2.442 -0.856 -10.283 1.00 87.81 83 PRO A CA 1
ATOM 582 C C . PRO A 1 83 ? 3.624 -0.927 -11.248 1.00 87.81 83 PRO A C 1
ATOM 584 O O . PRO A 1 83 ? 3.552 -0.461 -12.388 1.00 87.81 83 PRO A O 1
ATOM 587 N N . ASN A 1 84 ? 4.715 -1.549 -10.791 1.00 84.81 84 ASN A N 1
ATOM 588 C CA . ASN A 1 84 ? 5.954 -1.722 -11.562 1.00 84.81 84 ASN A CA 1
ATOM 589 C C . ASN A 1 84 ? 6.451 -0.418 -12.215 1.00 84.81 84 ASN A C 1
ATOM 591 O O . ASN A 1 84 ? 6.920 -0.423 -13.353 1.00 84.81 84 ASN A O 1
ATOM 595 N N . GLY A 1 85 ? 6.273 0.714 -11.530 1.00 81.00 85 GLY A N 1
ATOM 596 C CA . GLY A 1 85 ? 6.646 2.031 -12.033 1.00 81.00 85 GLY A CA 1
ATOM 597 C C . GLY A 1 85 ? 5.974 2.430 -13.353 1.00 81.00 85 GLY A C 1
ATOM 598 O O . GLY A 1 85 ? 6.549 3.198 -14.122 1.00 81.00 85 GLY A O 1
ATOM 599 N N . GLY A 1 86 ? 4.774 1.911 -13.629 1.00 82.38 86 GLY A N 1
ATOM 600 C CA . GLY A 1 86 ? 4.010 2.183 -14.851 1.00 82.38 86 GLY A CA 1
ATOM 601 C C . GLY A 1 86 ? 4.148 1.131 -15.946 1.00 82.38 86 GLY A C 1
ATOM 602 O O . GLY A 1 86 ? 3.515 1.263 -16.990 1.00 82.38 86 GLY A O 1
ATOM 603 N N . ALA A 1 87 ? 4.911 0.058 -15.715 1.00 84.69 87 ALA A N 1
ATOM 604 C CA . ALA A 1 87 ? 4.979 -1.074 -16.641 1.00 84.69 87 ALA A CA 1
ATOM 605 C C . ALA A 1 87 ? 3.720 -1.971 -16.613 1.00 84.69 87 ALA A C 1
ATOM 607 O O . ALA A 1 87 ? 3.611 -2.894 -17.419 1.00 84.69 87 ALA A O 1
ATOM 608 N N . GLY A 1 88 ? 2.772 -1.698 -15.710 1.00 85.25 88 GLY A N 1
ATOM 609 C CA . GLY A 1 88 ? 1.503 -2.416 -15.580 1.00 85.25 88 GLY A CA 1
ATOM 610 C C . GLY A 1 88 ? 1.473 -3.389 -14.402 1.00 85.25 88 GLY A C 1
ATOM 611 O O . GLY A 1 88 ? 2.424 -3.487 -13.629 1.00 85.25 88 GLY A O 1
ATOM 612 N N . GLU A 1 89 ? 0.354 -4.094 -14.243 1.00 87.75 89 GLU A N 1
ATOM 613 C CA . GLU A 1 89 ? 0.111 -5.031 -13.139 1.00 87.75 89 GLU A CA 1
ATOM 614 C C . GLU A 1 89 ? 1.000 -6.284 -13.210 1.00 87.75 89 GLU A C 1
ATOM 616 O O . GLU A 1 89 ? 1.332 -6.781 -14.287 1.00 87.75 89 GLU A O 1
ATOM 621 N N . ARG A 1 90 ? 1.365 -6.830 -12.042 1.00 86.94 90 ARG A N 1
ATOM 622 C CA . ARG A 1 90 ? 2.049 -8.125 -11.921 1.00 86.94 90 ARG A CA 1
ATOM 623 C C . ARG A 1 90 ? 1.041 -9.211 -11.564 1.00 86.94 90 ARG A C 1
ATOM 625 O O . ARG A 1 90 ? 0.188 -8.998 -10.709 1.00 86.94 90 ARG A O 1
ATOM 632 N N . ALA A 1 91 ? 1.185 -10.399 -12.149 1.00 88.12 91 ALA A N 1
ATOM 633 C CA . ALA A 1 91 ? 0.435 -11.565 -11.694 1.00 88.12 91 ALA A CA 1
ATOM 634 C C . ALA A 1 91 ? 0.802 -11.899 -10.236 1.00 88.12 91 ALA A C 1
ATOM 636 O O . ALA A 1 91 ? 1.978 -12.076 -9.910 1.00 88.12 91 ALA A O 1
ATOM 637 N N . ILE A 1 92 ? -0.210 -11.997 -9.376 1.00 86.94 92 ILE A N 1
ATOM 638 C CA . ILE A 1 92 ? -0.080 -12.319 -7.951 1.00 86.94 92 ILE A CA 1
ATOM 639 C C . ILE A 1 92 ? -0.789 -13.638 -7.641 1.00 86.94 92 ILE A C 1
ATOM 641 O O . ILE A 1 92 ? -1.738 -14.021 -8.323 1.00 86.94 92 ILE A O 1
ATOM 645 N N . ALA A 1 93 ? -0.325 -14.344 -6.610 1.00 87.81 93 ALA A N 1
ATOM 646 C CA . ALA A 1 93 ? -0.919 -15.617 -6.201 1.00 87.81 93 ALA A CA 1
ATOM 647 C C . ALA A 1 93 ? -2.210 -15.438 -5.383 1.00 87.81 93 ALA A C 1
ATOM 649 O O . ALA A 1 93 ? -3.081 -16.304 -5.400 1.00 87.81 93 ALA A O 1
ATOM 650 N N . ASN A 1 94 ? -2.322 -14.336 -4.640 1.00 91.19 94 ASN A N 1
ATOM 651 C CA . ASN A 1 94 ? -3.434 -14.038 -3.743 1.00 91.19 94 ASN A CA 1
ATOM 652 C C . ASN A 1 94 ? -3.667 -12.523 -3.627 1.00 91.19 94 ASN A C 1
ATOM 654 O O . ASN A 1 94 ? -2.797 -11.727 -3.965 1.00 91.19 94 ASN A O 1
ATOM 658 N N . ALA A 1 95 ? -4.847 -12.138 -3.135 1.00 93.25 95 ALA A N 1
ATOM 659 C CA . ALA A 1 95 ? -5.237 -10.750 -2.897 1.00 93.25 95 ALA A CA 1
ATOM 660 C C . ALA A 1 95 ? -6.156 -10.643 -1.670 1.00 93.25 95 ALA A C 1
ATOM 662 O O . ALA A 1 95 ? -6.811 -11.616 -1.291 1.00 93.25 95 ALA A O 1
ATOM 663 N N . ILE A 1 96 ? -6.230 -9.450 -1.076 1.00 94.00 96 ILE A N 1
ATOM 664 C CA . ILE A 1 96 ? -7.260 -9.098 -0.091 1.00 94.00 96 ILE A CA 1
ATOM 665 C C . ILE A 1 96 ? -8.397 -8.414 -0.847 1.00 94.00 96 ILE A C 1
ATOM 667 O O . ILE A 1 96 ? -8.180 -7.379 -1.475 1.00 94.00 96 ILE A O 1
ATOM 671 N N . LEU A 1 97 ? -9.598 -8.992 -0.787 1.00 94.56 97 LEU A N 1
ATOM 672 C CA . LEU A 1 97 ? -10.788 -8.453 -1.439 1.00 94.56 97 LEU A CA 1
ATOM 673 C C . LEU A 1 97 ? -11.814 -8.014 -0.393 1.00 94.56 97 LEU A C 1
ATOM 675 O O . LEU A 1 97 ? -12.183 -8.790 0.487 1.00 94.56 97 LEU A O 1
ATOM 679 N N . PHE A 1 98 ? -12.306 -6.786 -0.535 1.00 92.19 98 PHE A N 1
ATOM 680 C CA . PHE A 1 98 ? -13.430 -6.274 0.242 1.00 92.19 98 PHE A CA 1
ATOM 681 C C . PHE A 1 98 ? -14.713 -6.537 -0.531 1.00 92.19 98 PHE A C 1
ATOM 683 O O . PHE A 1 98 ? -14.951 -5.933 -1.576 1.00 92.19 98 PHE A O 1
ATOM 690 N N . VAL A 1 99 ? -15.511 -7.477 -0.033 1.00 92.31 99 VAL A N 1
ATOM 691 C CA . VAL A 1 99 ? -16.786 -7.864 -0.639 1.00 92.31 99 VAL A CA 1
ATOM 692 C C . VAL A 1 99 ? -17.910 -7.264 0.207 1.00 92.31 99 VAL A C 1
ATOM 694 O O . VAL A 1 99 ? -17.846 -7.373 1.434 1.00 92.31 99 VAL A O 1
ATOM 697 N N . PRO A 1 100 ? -18.909 -6.601 -0.401 1.00 87.75 100 PRO A N 1
ATOM 698 C CA . PRO A 1 100 ? -20.086 -6.159 0.334 1.00 87.75 100 PRO A CA 1
ATOM 699 C C . PRO A 1 100 ? -20.832 -7.365 0.920 1.00 87.75 100 PRO A C 1
ATOM 701 O O . PRO A 1 100 ? -20.859 -8.435 0.311 1.00 87.75 100 PRO A O 1
ATOM 704 N N . ASN A 1 101 ? -21.416 -7.172 2.103 1.00 74.44 101 ASN A N 1
ATOM 705 C CA . ASN A 1 101 ? -22.289 -8.164 2.735 1.00 74.44 101 ASN A CA 1
ATOM 706 C C . ASN A 1 101 ? -23.625 -8.295 1.999 1.00 74.44 101 ASN A C 1
ATOM 708 O O . ASN A 1 101 ? -24.114 -7.261 1.488 1.00 74.44 101 ASN A O 1
#

Nearest PDB structures (foldseek):
  6ozd-assembly1_A  TM=9.529E-01  e=1.211E-04  Burkholderia pseudomallei K96243
  6ozd-assembly2_B  TM=9.487E-01  e=1.971E-04  Burkholderia pseudomallei K96243
  8x6w-assembly1_A  TM=4.607E-01  e=3.354E+00  Enterococcus
  2re7-assembly1_A-2  TM=4.690E-01  e=8.360E+00  Psychrobacter arcticus 273-4
  7dde-assembly1_C  TM=2.498E-01  e=2.190E+00  Schizosaccharomyces pombe 972h-